Protein AF-A0A3M1AFM1-F1 (afdb_monomer)

Radius of gyration: 26.1 Å; Cα contacts (8 Å, |Δi|>4): 193; chains: 1; bounding box: 66×28×90 Å

Solvent-accessible surface area (backbone atoms only — not comparable to full-atom values): 8257 Å² total; per-residue (Å²): 132,88,81,90,85,89,82,77,93,75,90,76,90,88,79,77,90,72,85,72,80,80,78,80,81,64,98,72,81,74,78,73,86,42,53,32,43,55,44,40,42,65,73,39,39,36,67,56,40,38,73,68,60,81,36,49,82,63,69,70,67,13,49,39,88,97,46,24,66,75,41,30,55,75,25,84,40,98,71,85,37,26,28,28,33,64,51,32,33,95,54,8,47,55,52,35,25,51,72,17,37,68,86,60,61,15,66,91,49,23,36,38,75,101,54,72,68,67,50,72,66,58,52,45,28,53,36,47,18,22,44,73,45,51,55,96,73

Structure (mmCIF, N/CA/C/O backbone):
data_AF-A0A3M1AFM1-F1
#
_entry.id   AF-A0A3M1AFM1-F1
#
loop_
_atom_site.group_PDB
_atom_site.id
_atom_site.type_symbol
_atom_site.label_atom_id
_atom_site.label_alt_id
_atom_site.label_comp_id
_atom_site.label_asym_id
_atom_site.label_entity_id
_atom_site.label_seq_id
_atom_site.pdbx_PDB_ins_code
_atom_site.Cartn_x
_atom_site.Cartn_y
_atom_site.Cartn_z
_atom_site.occupancy
_atom_site.B_iso_or_equiv
_atom_site.auth_seq_id
_atom_site.auth_comp_id
_atom_site.auth_asym_id
_atom_site.auth_atom_id
_atom_site.pdbx_PDB_model_num
ATOM 1 N N . MET A 1 1 ? -50.942 5.703 74.553 1.00 43.91 1 MET A N 1
ATOM 2 C CA . MET A 1 1 ? -50.413 5.792 73.172 1.00 43.91 1 MET A CA 1
ATOM 3 C C . MET A 1 1 ? -48.895 5.663 73.274 1.00 43.91 1 MET A C 1
ATOM 5 O O . MET A 1 1 ? -48.325 6.438 74.019 1.00 43.91 1 MET A O 1
ATOM 9 N N . LYS A 1 2 ? -48.257 4.553 72.854 1.00 37.88 2 LYS A N 1
ATOM 10 C CA . LYS A 1 2 ? -47.899 4.206 71.453 1.00 37.88 2 LYS A CA 1
ATOM 11 C C . LYS A 1 2 ? -47.072 5.364 70.845 1.00 37.88 2 LYS A C 1
ATOM 13 O O . LYS A 1 2 ? -47.643 6.432 70.717 1.00 37.88 2 LYS A O 1
ATOM 18 N N . MET A 1 3 ? -45.789 5.275 70.486 1.00 45.53 3 MET A N 1
ATOM 19 C CA . MET A 1 3 ? -44.915 4.157 70.103 1.00 45.53 3 MET A CA 1
ATOM 20 C C . MET A 1 3 ? -43.439 4.579 70.245 1.00 45.53 3 MET A C 1
ATOM 22 O O . MET A 1 3 ? -43.099 5.728 69.979 1.00 45.53 3 MET A O 1
ATOM 26 N N . ALA A 1 4 ? -42.576 3.624 70.597 1.00 49.22 4 ALA A N 1
ATOM 27 C CA . ALA A 1 4 ? -41.155 3.648 70.264 1.00 49.22 4 ALA A CA 1
ATOM 28 C C . ALA A 1 4 ? -40.970 3.234 68.796 1.00 49.22 4 ALA A C 1
ATOM 30 O O . ALA A 1 4 ? -41.743 2.409 68.303 1.00 49.22 4 ALA A O 1
ATOM 31 N N . LEU A 1 5 ? -39.935 3.746 68.124 1.00 43.84 5 LEU A N 1
ATOM 32 C CA . LEU A 1 5 ? -39.494 3.200 66.842 1.00 43.84 5 LEU A CA 1
ATOM 33 C C . LEU A 1 5 ? -37.995 3.472 66.601 1.00 43.84 5 LEU A C 1
ATOM 35 O O . LEU A 1 5 ? -37.626 4.605 66.299 1.00 43.84 5 LEU A O 1
ATOM 39 N N . PRO A 1 6 ? -37.120 2.459 66.720 1.00 54.91 6 PRO A N 1
ATOM 40 C CA . PRO A 1 6 ? -35.794 2.467 66.119 1.00 54.91 6 PRO A CA 1
ATOM 41 C C . PRO A 1 6 ? -35.876 1.766 64.754 1.00 54.91 6 PRO A C 1
ATOM 43 O O . PRO A 1 6 ? -36.347 0.632 64.675 1.00 54.91 6 PRO A O 1
ATOM 46 N N . ILE A 1 7 ? -35.439 2.414 63.670 1.00 60.53 7 ILE A N 1
ATOM 47 C CA . ILE A 1 7 ? -35.346 1.754 62.358 1.00 60.53 7 ILE A CA 1
ATOM 48 C C . ILE A 1 7 ? -33.899 1.747 61.885 1.00 60.53 7 ILE A C 1
ATOM 50 O O . ILE A 1 7 ? -33.280 2.771 61.614 1.00 60.53 7 ILE A O 1
ATOM 54 N N . PHE A 1 8 ? -33.419 0.512 61.851 1.00 51.47 8 PHE A N 1
ATOM 55 C CA . PHE A 1 8 ? -32.209 -0.035 61.278 1.00 51.47 8 PHE A CA 1
ATOM 56 C C . PHE A 1 8 ? -31.783 0.577 59.936 1.00 51.47 8 PHE A C 1
ATOM 58 O O . PHE A 1 8 ? -32.576 0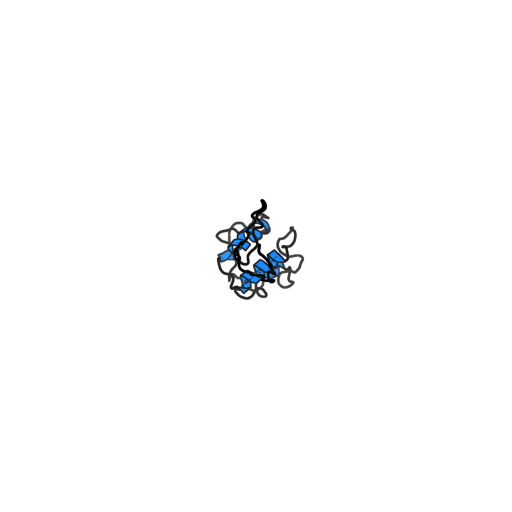.739 59.010 1.00 51.47 8 PHE A O 1
ATOM 65 N N . PHE A 1 9 ? -30.469 0.781 59.827 1.00 52.12 9 PHE A N 1
ATOM 66 C CA . PHE A 1 9 ? -29.708 0.750 58.581 1.00 52.12 9 PHE A CA 1
ATOM 67 C C . PHE A 1 9 ? -30.075 -0.494 57.756 1.00 52.12 9 PHE A C 1
ATOM 69 O O . PHE A 1 9 ? -29.867 -1.618 58.210 1.00 52.12 9 PHE A O 1
ATOM 76 N N . ALA A 1 10 ? -30.539 -0.299 56.525 1.00 52.28 10 ALA A N 1
ATOM 77 C CA . ALA A 1 10 ? -30.478 -1.317 55.483 1.00 52.28 10 ALA A CA 1
ATOM 78 C C . ALA A 1 10 ? -30.357 -0.624 54.123 1.00 52.28 10 ALA A C 1
ATOM 80 O O . ALA A 1 10 ? -31.333 -0.152 53.545 1.00 52.28 10 ALA A O 1
ATOM 81 N N . ALA A 1 11 ? -29.122 -0.539 53.633 1.00 57.31 11 ALA A N 1
ATOM 82 C CA . ALA A 1 11 ? -28.844 -0.271 52.234 1.00 57.31 11 ALA A CA 1
ATOM 83 C C . ALA A 1 11 ? -29.276 -1.496 51.419 1.00 57.31 11 ALA A C 1
ATOM 85 O O . ALA A 1 11 ? -28.771 -2.594 51.646 1.00 57.31 11 ALA A O 1
ATOM 86 N N . VAL A 1 12 ? -30.196 -1.313 50.472 1.00 56.53 12 VAL A N 1
ATOM 87 C CA . VAL A 1 12 ? -30.511 -2.327 49.461 1.00 56.53 12 VAL A CA 1
ATOM 88 C C . VAL A 1 12 ? -30.284 -1.709 48.086 1.00 56.53 12 VAL A C 1
ATOM 90 O O . VAL A 1 12 ? -31.096 -0.945 47.571 1.00 56.53 12 VAL A O 1
ATOM 93 N N . LEU A 1 13 ? -29.112 -2.040 47.540 1.00 60.56 13 LEU A N 1
ATOM 94 C CA . LEU A 1 13 ? -28.798 -2.081 46.115 1.00 60.56 13 LEU A CA 1
ATOM 95 C C . LEU A 1 13 ? -29.817 -2.976 45.398 1.00 60.56 13 LEU A C 1
ATOM 97 O O . LEU A 1 13 ? -29.999 -4.098 45.855 1.00 60.56 13 LEU A O 1
ATOM 101 N N . LEU A 1 14 ? -30.379 -2.527 44.269 1.00 57.50 14 LEU A N 1
ATOM 102 C CA . LEU A 1 14 ? -30.662 -3.314 43.048 1.00 57.50 14 LEU A CA 1
ATOM 103 C C . LEU A 1 14 ? -31.613 -2.523 42.136 1.00 57.50 14 LEU A C 1
ATOM 105 O O . LEU A 1 14 ? -32.820 -2.741 42.137 1.00 57.50 14 LEU A O 1
ATOM 109 N N . SER A 1 15 ? -31.053 -1.625 41.323 1.00 55.19 15 SER A N 1
ATOM 110 C CA . SER A 1 15 ? -31.794 -0.959 40.249 1.00 55.19 15 SER A CA 1
ATOM 111 C C . SER A 1 15 ? -30.926 -0.889 38.996 1.00 55.19 15 SER A C 1
ATOM 113 O O . SER A 1 15 ? -30.011 -0.081 38.913 1.00 55.19 15 SER A O 1
ATOM 115 N N . PHE A 1 16 ? -31.235 -1.795 38.066 1.00 55.34 16 PHE A N 1
ATOM 116 C CA . PHE A 1 16 ? -30.988 -1.758 36.623 1.00 55.34 16 PHE A CA 1
ATOM 117 C C . PHE A 1 16 ? -29.597 -1.295 36.159 1.00 55.34 16 PHE A C 1
ATOM 119 O O . PHE A 1 16 ? -29.345 -0.108 35.970 1.00 55.34 16 PHE A O 1
ATOM 126 N N . LEU A 1 17 ? -28.737 -2.268 35.822 1.00 51.06 17 LEU A N 1
ATOM 127 C CA . LEU A 1 17 ? -27.706 -2.078 34.799 1.00 51.06 17 LEU A CA 1
ATOM 128 C C . LEU A 1 17 ? -28.422 -1.731 33.484 1.00 51.06 17 LEU A C 1
ATOM 130 O O . LEU A 1 17 ? -28.788 -2.600 32.693 1.00 51.06 17 LEU A O 1
ATOM 134 N N . ALA A 1 18 ? -28.676 -0.444 33.278 1.00 51.25 18 ALA A N 1
ATOM 135 C CA . ALA A 1 18 ? -28.987 0.082 31.971 1.00 51.25 18 ALA A CA 1
ATOM 136 C C . ALA A 1 18 ? -27.756 -0.179 31.094 1.00 51.25 18 ALA A C 1
ATOM 138 O O . ALA A 1 18 ? -26.696 0.413 31.288 1.00 51.25 18 ALA A O 1
ATOM 139 N N . CYS A 1 19 ? -27.884 -1.096 30.138 1.00 56.91 19 CYS A N 1
ATOM 140 C CA . CYS A 1 19 ? -26.960 -1.192 29.020 1.00 56.91 19 CYS A CA 1
ATOM 141 C C . CYS A 1 19 ? -27.197 0.039 28.131 1.00 56.91 19 CYS A C 1
ATOM 143 O O . CYS A 1 19 ? -27.877 -0.034 27.113 1.00 56.91 19 CYS A O 1
ATOM 145 N N . GLN A 1 20 ? -26.711 1.204 28.555 1.00 50.78 20 GLN A N 1
ATOM 146 C CA . GLN A 1 20 ? -26.631 2.375 27.694 1.00 50.78 20 GLN A CA 1
ATOM 147 C C . GLN A 1 20 ? -25.262 2.355 27.030 1.00 50.78 20 GLN A C 1
ATOM 149 O O . GLN A 1 20 ? -24.277 2.886 27.533 1.00 50.78 20 GLN A O 1
ATOM 154 N N . ARG A 1 21 ? -25.203 1.707 25.864 1.00 53.81 21 ARG A N 1
ATOM 155 C CA . ARG A 1 21 ? -24.211 2.071 24.859 1.00 53.81 21 ARG A CA 1
ATOM 156 C C . ARG A 1 21 ? -24.670 3.404 24.279 1.00 53.81 21 ARG A C 1
ATOM 158 O O . ARG A 1 21 ? -25.452 3.439 23.335 1.00 53.81 21 ARG A O 1
ATOM 165 N N . GLU A 1 22 ? -24.224 4.493 24.885 1.00 56.09 22 GLU A N 1
ATOM 166 C CA . GLU A 1 22 ? -24.397 5.830 24.333 1.00 56.09 22 GLU A CA 1
ATOM 167 C C . GLU A 1 22 ? -23.524 5.945 23.077 1.00 56.09 22 GLU A C 1
ATOM 169 O O . GLU A 1 22 ? -22.329 6.221 23.144 1.00 56.09 22 GLU A O 1
ATOM 174 N N . GLN A 1 23 ? -24.101 5.697 21.903 1.00 61.50 23 GLN A N 1
ATOM 175 C CA . GLN A 1 23 ? -23.544 6.237 20.666 1.00 61.50 23 GLN A CA 1
ATOM 176 C C . GLN A 1 23 ? -24.127 7.631 20.472 1.00 61.50 23 GLN A C 1
ATOM 178 O O . GLN A 1 23 ? -25.133 7.831 19.798 1.00 61.50 23 GLN A O 1
ATOM 183 N N . SER A 1 24 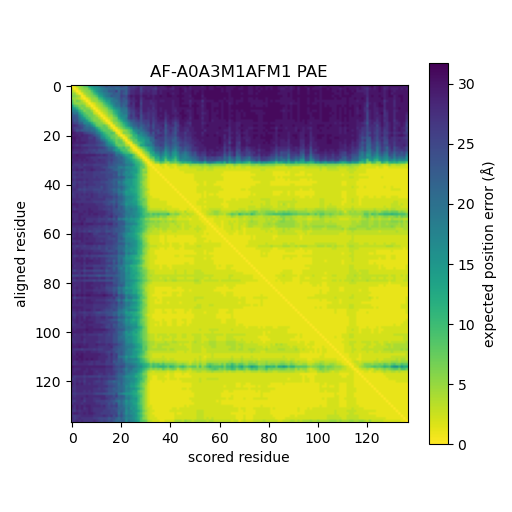? -23.478 8.591 21.127 1.00 53.69 24 SER A N 1
ATOM 184 C CA . SER A 1 24 ? -23.627 10.008 20.824 1.00 53.69 24 SER A CA 1
ATOM 185 C C . SER A 1 24 ? -23.074 10.257 19.419 1.00 53.69 24 SER A C 1
ATOM 187 O O . SER A 1 24 ? -21.861 10.258 19.207 1.00 53.69 24 SER A O 1
ATOM 189 N N . LEU A 1 25 ? -23.961 10.404 18.435 1.00 53.66 25 LEU A N 1
ATOM 190 C CA . LEU A 1 25 ? -23.602 10.892 17.107 1.00 53.66 25 LEU A CA 1
ATOM 191 C C . LEU A 1 25 ? -23.665 12.422 17.134 1.00 53.66 25 LEU A C 1
ATOM 193 O O . LEU A 1 25 ? -24.741 13.016 17.069 1.00 53.66 25 LEU A O 1
ATOM 197 N N . ALA A 1 26 ? -22.496 13.051 17.251 1.00 55.50 26 ALA A N 1
ATOM 198 C CA . ALA A 1 26 ? -22.305 14.468 16.960 1.00 55.50 26 ALA A CA 1
ATOM 199 C C . ALA A 1 26 ? -22.191 14.695 15.433 1.00 55.50 26 ALA A C 1
ATOM 201 O O . ALA A 1 26 ? -21.798 13.775 14.709 1.00 55.50 26 ALA A O 1
ATOM 202 N N . PRO A 1 27 ? -22.483 15.905 14.914 1.00 48.66 27 PRO A N 1
ATOM 203 C CA . PRO A 1 27 ? -22.261 16.233 13.509 1.00 48.66 27 PRO A CA 1
ATOM 204 C C . PRO A 1 27 ? -20.752 16.367 13.262 1.00 48.66 27 PRO A C 1
ATOM 206 O O . PRO A 1 27 ? -20.126 17.333 13.693 1.00 48.66 27 PRO A O 1
ATOM 209 N N . GLY A 1 28 ? -20.173 15.361 12.611 1.00 53.75 28 GLY A N 1
ATOM 210 C CA . GLY A 1 28 ? -18.730 15.209 12.425 1.00 53.75 28 GLY A CA 1
ATOM 211 C C . GLY A 1 28 ? -18.361 13.736 12.517 1.00 53.75 28 GLY A C 1
ATOM 212 O O . GLY A 1 28 ? -17.714 13.306 13.467 1.00 53.75 28 GLY A O 1
ATOM 213 N N . GLU A 1 29 ? -18.865 12.939 11.577 1.00 44.19 29 GLU A N 1
ATOM 214 C CA . GLU A 1 29 ? -18.609 11.504 11.527 1.00 44.19 29 GLU A CA 1
ATOM 215 C C . GLU A 1 29 ? -17.113 11.279 11.266 1.00 44.19 29 GLU A C 1
ATOM 217 O O . GLU A 1 29 ? -16.638 11.362 10.133 1.00 44.19 29 GLU A O 1
ATOM 222 N N . ASN A 1 30 ? -16.347 11.037 12.333 1.00 53.81 30 ASN A N 1
ATOM 223 C CA . ASN A 1 30 ? -14.997 10.502 12.232 1.00 53.81 30 ASN A CA 1
ATOM 224 C C . ASN A 1 30 ? -15.131 9.099 11.636 1.00 53.81 30 ASN A C 1
ATOM 226 O O . ASN A 1 30 ? -15.305 8.127 12.374 1.00 53.81 30 ASN A O 1
ATOM 230 N N . VAL A 1 31 ? -15.112 8.994 10.305 1.00 59.88 31 VAL A N 1
ATOM 231 C CA . VAL A 1 31 ? -15.003 7.711 9.612 1.00 59.88 31 VAL A CA 1
ATOM 232 C C . VAL A 1 31 ? -13.687 7.101 10.076 1.00 59.88 31 VAL A C 1
ATOM 234 O O . VAL A 1 31 ? -12.612 7.480 9.620 1.00 59.88 31 VAL A O 1
ATOM 237 N N . SER A 1 32 ? -13.775 6.223 11.071 1.00 79.81 32 SER A N 1
ATOM 238 C CA . SER A 1 32 ? -12.620 5.582 11.677 1.00 79.81 32 SER A CA 1
ATOM 239 C C . SER A 1 32 ? -11.919 4.772 10.596 1.00 79.81 32 SER A C 1
ATOM 241 O O . SER A 1 32 ? -12.508 3.845 10.036 1.00 79.81 32 SER A O 1
ATOM 243 N N . LEU A 1 33 ? -10.684 5.150 10.272 1.00 94.56 33 LEU A N 1
ATOM 244 C CA . LEU A 1 33 ? -9.858 4.407 9.337 1.00 94.56 33 LEU A CA 1
ATOM 245 C C . LEU A 1 33 ? -9.711 2.964 9.837 1.00 94.56 33 LEU A C 1
ATOM 247 O O . LEU A 1 33 ? -9.359 2.736 10.991 1.00 94.56 33 LEU A O 1
ATOM 251 N N . GLN A 1 34 ? -10.016 2.002 8.969 1.00 97.06 34 GLN A N 1
ATOM 252 C CA . GLN A 1 34 ? -9.967 0.573 9.278 1.00 97.06 34 GLN A CA 1
ATOM 253 C C . GLN A 1 34 ? -8.887 -0.098 8.425 1.00 97.06 34 GLN A C 1
ATOM 255 O O . GLN A 1 34 ? -8.664 0.337 7.292 1.00 97.06 34 GLN A O 1
ATOM 260 N N . PRO A 1 35 ? -8.271 -1.193 8.898 1.00 97.81 35 PRO A N 1
ATOM 261 C CA . PRO A 1 35 ? -7.329 -1.992 8.116 1.00 97.81 35 PRO A CA 1
ATOM 262 C C . PRO A 1 35 ? -8.061 -2.907 7.115 1.00 97.81 35 PRO A C 1
ATOM 264 O O . PRO A 1 35 ? -7.851 -4.116 7.065 1.00 97.81 35 PRO A O 1
ATOM 267 N N . THR A 1 36 ? -8.964 -2.337 6.317 1.00 98.44 36 THR A N 1
ATOM 268 C CA . THR A 1 36 ? -9.674 -3.039 5.240 1.00 98.44 36 THR A CA 1
ATOM 269 C C . THR A 1 36 ? -9.389 -2.365 3.909 1.00 98.44 36 THR A C 1
ATOM 271 O O . THR A 1 36 ? -9.149 -1.153 3.855 1.00 98.44 36 THR A O 1
ATOM 274 N N . PHE A 1 37 ? -9.426 -3.131 2.819 1.00 98.69 37 PHE A N 1
ATOM 275 C CA . PHE A 1 37 ? -9.147 -2.587 1.495 1.00 98.69 37 PHE A CA 1
ATOM 276 C C . PHE A 1 37 ? -10.128 -1.470 1.118 1.00 98.69 37 PHE A C 1
ATOM 278 O O . PHE A 1 37 ? -9.703 -0.430 0.623 1.00 98.69 37 PHE A O 1
ATOM 285 N N . THR A 1 38 ? -11.416 -1.624 1.426 1.00 98.19 38 THR A N 1
ATOM 286 C CA . THR A 1 38 ? -12.456 -0.612 1.197 1.00 98.19 38 THR A CA 1
ATOM 287 C C . THR A 1 38 ? -12.135 0.696 1.924 1.00 98.19 38 THR A C 1
ATOM 289 O O . THR A 1 38 ? -12.236 1.779 1.343 1.00 98.19 38 THR A O 1
ATOM 292 N N . SER A 1 39 ? -11.709 0.619 3.191 1.00 98.06 39 SER A N 1
ATOM 293 C CA . SER A 1 39 ? -11.363 1.808 3.975 1.00 98.06 39 SER A CA 1
ATOM 294 C C . SER A 1 39 ? -10.090 2.474 3.448 1.00 98.06 39 SER A C 1
ATOM 296 O O . SER A 1 39 ? -10.062 3.690 3.262 1.00 98.06 39 SER A O 1
ATOM 298 N N . ILE A 1 40 ? -9.066 1.688 3.108 1.00 98.50 40 ILE A N 1
ATOM 299 C CA . ILE A 1 40 ? -7.813 2.180 2.517 1.00 98.50 40 ILE A CA 1
ATOM 300 C C . ILE A 1 40 ? -8.054 2.804 1.137 1.00 98.50 40 ILE A C 1
ATOM 302 O O . ILE A 1 40 ? -7.522 3.874 0.841 1.00 98.50 40 ILE A O 1
ATOM 306 N N . GLN A 1 41 ? -8.885 2.193 0.292 1.00 98.44 41 GLN A N 1
ATOM 307 C CA . GLN A 1 41 ? -9.235 2.730 -1.022 1.00 98.44 41 GLN A CA 1
ATOM 308 C C . GLN A 1 41 ? -9.917 4.093 -0.887 1.00 98.44 41 GLN A C 1
ATOM 310 O O . GLN A 1 41 ? -9.511 5.054 -1.548 1.00 98.44 41 GLN A O 1
ATOM 315 N N . LYS A 1 42 ? -10.934 4.184 -0.024 1.00 97.31 42 LYS A N 1
ATOM 316 C CA . LYS A 1 42 ? -11.738 5.396 0.166 1.00 97.31 42 LYS A CA 1
ATOM 317 C C . LYS A 1 42 ? -10.943 6.527 0.812 1.00 97.31 42 LYS A C 1
ATOM 319 O O . LYS A 1 42 ? -11.046 7.669 0.373 1.00 97.31 42 LYS A O 1
ATOM 324 N N . ASN A 1 43 ? -10.167 6.213 1.846 1.00 96.56 43 ASN A N 1
ATOM 325 C CA . ASN A 1 43 ? -9.566 7.221 2.716 1.00 96.56 43 ASN A CA 1
ATOM 326 C C . ASN A 1 43 ? -8.099 7.518 2.380 1.00 96.56 43 ASN A C 1
ATOM 328 O O . ASN A 1 43 ? -7.610 8.569 2.773 1.00 96.56 43 ASN A O 1
ATOM 332 N N . ILE A 1 44 ? -7.410 6.643 1.635 1.00 96.81 44 ILE A N 1
ATOM 333 C CA . ILE A 1 44 ? -5.984 6.805 1.314 1.00 96.81 44 ILE A CA 1
ATOM 334 C C . ILE A 1 44 ? -5.740 6.793 -0.197 1.00 96.81 44 ILE A C 1
ATOM 336 O O . ILE A 1 44 ? -5.341 7.813 -0.757 1.00 96.81 44 ILE A O 1
ATOM 340 N N . LEU A 1 45 ? -5.975 5.669 -0.887 1.00 97.12 45 LEU A N 1
ATOM 341 C CA . LEU A 1 45 ? -5.554 5.520 -2.291 1.00 97.12 45 LEU A CA 1
ATOM 342 C C . LEU A 1 45 ? -6.232 6.551 -3.198 1.00 97.12 45 LEU A C 1
ATOM 344 O O . LEU A 1 45 ? -5.564 7.217 -3.990 1.00 97.12 45 LEU A O 1
ATOM 348 N N . THR A 1 46 ? -7.543 6.733 -3.048 1.00 96.19 46 THR A N 1
ATOM 349 C CA . THR A 1 46 ? -8.303 7.690 -3.859 1.00 96.19 46 THR A CA 1
ATOM 350 C C . THR A 1 46 ? -7.879 9.145 -3.592 1.00 96.19 46 THR A C 1
ATOM 352 O O . THR A 1 46 ? -7.401 9.804 -4.522 1.00 96.19 46 THR A O 1
ATOM 355 N N . PRO A 1 47 ? -7.973 9.679 -2.357 1.00 94.44 47 PRO A N 1
ATOM 356 C CA . PRO A 1 47 ? -7.660 11.086 -2.103 1.00 94.44 47 PRO A CA 1
ATO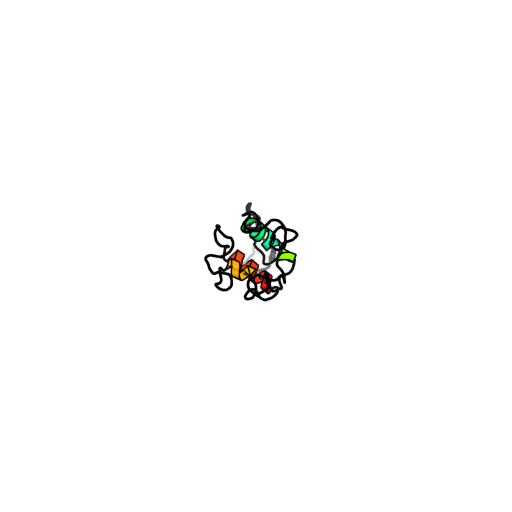M 357 C C . PRO A 1 47 ? -6.168 11.420 -2.225 1.00 94.44 47 PRO A C 1
ATOM 359 O O . PRO A 1 47 ? -5.825 12.509 -2.692 1.00 94.44 47 PRO A O 1
ATOM 362 N N . SER A 1 48 ? -5.280 10.503 -1.833 1.00 94.06 48 SER A N 1
ATOM 363 C CA . SER A 1 48 ? -3.849 10.793 -1.698 1.00 94.06 48 SER A CA 1
ATOM 364 C C . SER A 1 48 ? -3.016 10.328 -2.890 1.00 94.06 48 SER A C 1
ATOM 366 O O . SER A 1 48 ? -1.957 10.906 -3.124 1.00 94.06 48 SER A O 1
ATOM 368 N N . CYS A 1 49 ? -3.469 9.343 -3.674 1.00 94.25 49 CYS A N 1
ATOM 3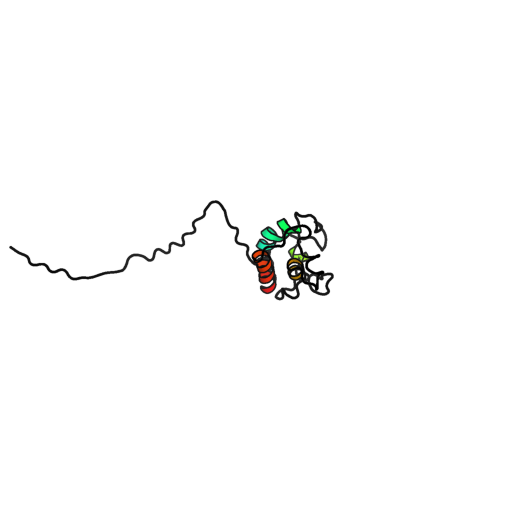69 C CA . CYS A 1 49 ? -2.678 8.776 -4.776 1.00 94.25 49 CYS A CA 1
ATOM 370 C C . CYS A 1 49 ? -3.327 8.977 -6.153 1.00 94.25 49 CYS A C 1
ATOM 372 O O . CYS A 1 49 ? -2.641 9.369 -7.099 1.00 94.25 49 CYS A O 1
ATOM 374 N N . VAL A 1 50 ? -4.639 8.750 -6.271 1.00 94.56 50 VAL A N 1
ATOM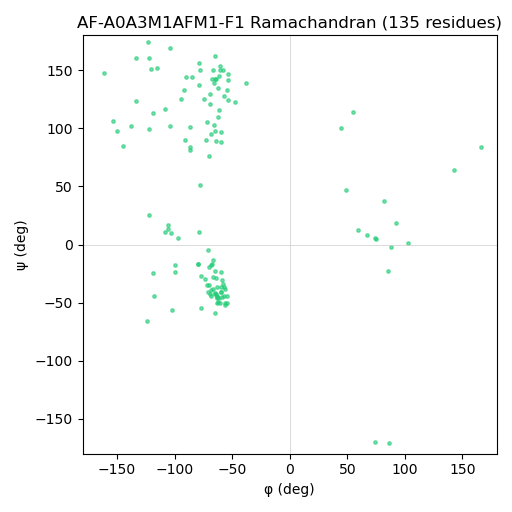 375 C CA . VAL A 1 50 ? -5.384 8.890 -7.534 1.00 94.56 50 VAL A CA 1
ATOM 376 C C . VAL A 1 50 ? -5.648 10.356 -7.854 1.00 94.56 50 VAL A C 1
ATOM 378 O O . VAL A 1 50 ? -5.249 10.834 -8.913 1.00 94.56 50 VAL A O 1
ATOM 381 N N . ASN A 1 51 ? -6.260 11.100 -6.929 1.00 92.19 51 ASN A N 1
ATOM 382 C CA . ASN A 1 51 ? -6.689 12.484 -7.170 1.00 92.19 51 ASN A CA 1
ATOM 383 C C . ASN A 1 51 ? -5.519 13.461 -7.372 1.00 92.19 51 ASN A C 1
ATOM 385 O O . ASN A 1 51 ? -5.715 14.581 -7.838 1.00 92.19 51 ASN A O 1
ATOM 389 N N . ARG A 1 52 ? -4.292 13.040 -7.044 1.00 86.81 52 ARG A N 1
ATOM 390 C CA . ARG A 1 52 ? -3.057 13.786 -7.328 1.00 86.81 52 ARG A CA 1
ATOM 391 C C . ARG A 1 52 ? -2.576 13.624 -8.773 1.00 86.81 52 ARG A C 1
ATOM 393 O O . ARG A 1 52 ? -1.737 14.399 -9.213 1.00 86.81 52 ARG A O 1
ATOM 400 N N . GLY A 1 53 ? -3.067 12.618 -9.497 1.00 84.81 53 GLY A N 1
ATOM 401 C CA . GLY A 1 53 ? -2.718 12.366 -10.897 1.00 84.81 53 GLY A CA 1
ATOM 402 C C . GLY A 1 53 ? -1.320 11.784 -11.134 1.00 84.81 53 GLY A C 1
ATOM 403 O O . GLY A 1 53 ? -0.925 11.629 -12.285 1.00 84.81 53 GLY A O 1
ATOM 404 N N . CYS A 1 54 ? -0.559 11.441 -10.086 1.00 89.75 54 CYS A N 1
ATOM 405 C CA . CYS A 1 54 ? 0.760 10.815 -10.246 1.00 89.75 54 CYS A CA 1
ATOM 406 C C . CYS A 1 54 ? 0.666 9.346 -10.686 1.00 89.75 54 CYS A C 1
ATOM 408 O O . CYS A 1 54 ? 1.562 8.845 -11.362 1.00 89.75 54 CYS A O 1
ATOM 410 N N . HIS A 1 55 ? -0.408 8.653 -10.301 1.00 93.38 55 HIS A N 1
ATOM 411 C CA . HIS A 1 55 ? -0.704 7.306 -10.777 1.00 93.38 55 HIS A CA 1
ATOM 412 C C . HIS A 1 55 ? -1.607 7.377 -12.013 1.00 93.38 55 HIS A C 1
ATOM 414 O O . HIS A 1 55 ? -2.606 8.099 -11.986 1.00 93.38 55 HIS A O 1
ATOM 420 N N . PRO A 1 56 ? -1.298 6.633 -13.090 1.00 91.81 56 PRO A N 1
ATOM 421 C CA . PRO A 1 56 ? -2.123 6.653 -14.288 1.00 91.81 56 PRO A CA 1
ATOM 422 C C . PRO A 1 56 ? -3.522 6.104 -1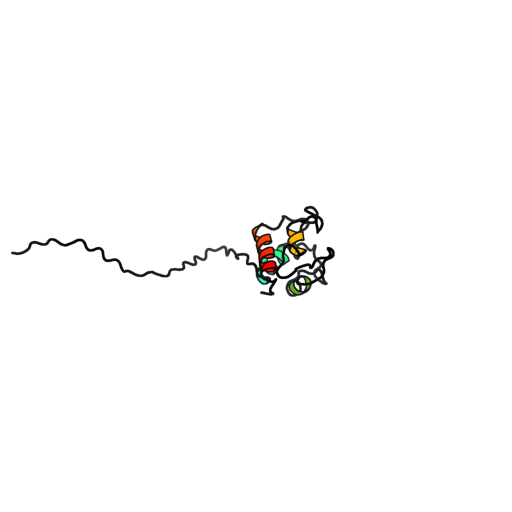3.966 1.00 91.81 56 PRO A C 1
ATOM 424 O O . PRO A 1 56 ? -3.635 5.134 -13.219 1.00 91.81 56 PRO A O 1
ATOM 427 N N . PRO A 1 57 ? -4.600 6.662 -14.541 1.00 92.00 57 PRO A N 1
ATOM 428 C CA . PRO A 1 57 ? -5.961 6.205 -14.252 1.00 92.00 57 PRO A CA 1
ATOM 429 C C . PRO A 1 57 ? -6.242 4.800 -14.803 1.00 92.00 57 PRO A C 1
ATOM 431 O O . PRO A 1 57 ? -7.183 4.137 -14.375 1.00 92.00 57 PRO A O 1
ATOM 434 N N . VAL A 1 58 ? -5.422 4.318 -15.737 1.00 93.81 58 VAL A N 1
ATOM 435 C CA . VAL A 1 58 ? -5.584 3.029 -16.415 1.00 93.81 58 VAL A CA 1
ATOM 436 C C . VAL A 1 58 ? -4.266 2.259 -16.450 1.00 93.81 58 VAL A C 1
ATOM 438 O O . VAL A 1 58 ? -3.184 2.830 -16.307 1.00 93.81 58 VAL A O 1
ATOM 441 N N . GLY A 1 59 ? -4.362 0.949 -16.667 1.00 95.44 59 GLY A N 1
ATOM 442 C CA . GLY A 1 59 ? -3.207 0.062 -16.763 1.00 95.44 59 GLY A CA 1
ATOM 443 C C . GLY A 1 59 ? -2.723 -0.466 -15.409 1.00 95.44 59 GLY A C 1
ATOM 444 O O . GLY A 1 59 ? -3.391 -0.287 -14.388 1.00 95.44 59 GLY A O 1
ATOM 445 N N . PRO A 1 60 ? -1.556 -1.132 -15.385 1.00 95.75 60 PRO A N 1
ATOM 446 C CA . PRO A 1 60 ? -1.136 -1.940 -14.245 1.00 95.75 60 PRO A CA 1
ATOM 447 C C . PRO A 1 60 ? -0.777 -1.108 -13.014 1.00 95.75 60 PRO A C 1
ATOM 449 O O . PRO A 1 60 ? -0.749 -1.655 -11.925 1.00 95.75 60 PRO A O 1
ATOM 452 N N . MET A 1 61 ? -0.484 0.187 -13.155 1.00 96.25 61 MET A N 1
ATOM 453 C CA . MET A 1 61 ? -0.177 1.082 -12.027 1.00 96.25 61 MET A CA 1
ATOM 454 C C . MET A 1 61 ? -1.385 1.903 -11.560 1.00 96.25 61 MET A C 1
ATOM 456 O O . MET A 1 61 ? -1.225 2.773 -10.700 1.00 96.25 61 MET A O 1
ATOM 460 N N . SER A 1 62 ? -2.572 1.642 -12.122 1.00 97.75 62 SER A N 1
ATOM 461 C CA . SER A 1 62 ? -3.796 2.321 -11.711 1.00 97.75 62 SER A CA 1
ATOM 462 C C . SER A 1 62 ? -4.216 1.893 -10.313 1.00 97.75 62 SER A C 1
ATOM 464 O O . SER A 1 62 ? -4.326 0.702 -10.017 1.00 97.75 62 SER A O 1
ATOM 466 N N . LEU A 1 63 ? -4.471 2.898 -9.478 1.00 97.88 63 LEU A N 1
ATOM 467 C CA . LEU A 1 63 ? -5.020 2.765 -8.129 1.00 97.88 63 LEU A CA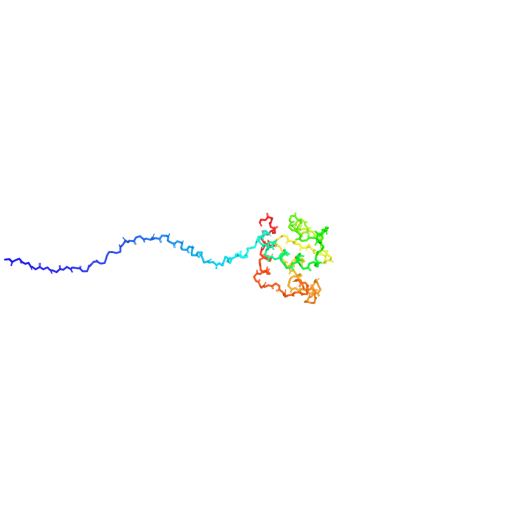 1
ATOM 468 C C . LEU A 1 63 ? -6.493 3.198 -8.072 1.00 97.88 63 LEU A C 1
ATOM 470 O O . LEU A 1 63 ? -7.020 3.462 -6.990 1.00 97.88 63 LEU A O 1
ATOM 474 N N . GLN A 1 64 ? -7.151 3.287 -9.233 1.00 97.88 64 GLN A N 1
ATOM 475 C CA . GLN A 1 64 ? -8.575 3.586 -9.309 1.00 97.88 64 GLN A CA 1
ATOM 476 C C . GLN A 1 64 ? -9.399 2.512 -8.598 1.00 97.88 64 GLN A C 1
ATOM 478 O O . GLN A 1 64 ? -9.079 1.317 -8.639 1.00 97.88 64 GLN A O 1
ATOM 483 N N . GLU A 1 65 ? -10.493 2.948 -7.981 1.00 97.25 65 GLU A N 1
ATOM 484 C CA . GLU A 1 65 ? -11.488 2.045 -7.416 1.00 97.25 65 GLU A CA 1
ATOM 485 C C . GLU A 1 65 ? -11.961 1.033 -8.476 1.00 97.25 65 GLU A C 1
ATOM 487 O O . GLU A 1 65 ? -12.056 1.336 -9.667 1.00 97.25 65 GLU A O 1
ATOM 492 N N . GLY A 1 66 ? -12.183 -0.211 -8.052 1.00 96.69 66 GLY A N 1
ATOM 493 C CA . GLY A 1 66 ? -12.557 -1.323 -8.931 1.00 96.69 66 GLY A CA 1
ATOM 494 C C . GLY A 1 66 ? -11.385 -2.055 -9.599 1.00 96.69 66 GLY A C 1
ATOM 495 O O . GLY A 1 66 ? -11.535 -3.230 -9.928 1.00 96.69 66 GLY A O 1
ATOM 496 N N . VAL A 1 67 ? -10.206 -1.433 -9.746 1.00 98.06 67 VAL A N 1
ATOM 497 C CA . VAL A 1 67 ? -9.012 -2.089 -10.338 1.00 98.06 67 VAL A CA 1
ATOM 498 C C . VAL A 1 67 ? -7.814 -2.175 -9.394 1.00 98.06 67 VAL A C 1
ATOM 500 O O . VAL A 1 67 ? -6.987 -3.076 -9.536 1.00 98.06 67 VAL A O 1
ATOM 503 N N . ALA A 1 68 ? -7.729 -1.280 -8.409 1.00 98.38 68 ALA A N 1
ATOM 504 C CA . ALA A 1 68 ? -6.582 -1.147 -7.516 1.00 98.38 68 ALA A CA 1
ATOM 505 C C . ALA A 1 68 ? -6.191 -2.448 -6.803 1.00 98.38 68 ALA A C 1
ATOM 507 O O . ALA A 1 68 ? -5.011 -2.783 -6.783 1.00 98.38 68 ALA A O 1
ATOM 508 N N . TYR A 1 69 ? -7.155 -3.214 -6.277 1.00 98.75 69 TYR A N 1
ATOM 509 C CA . TYR A 1 69 ? -6.865 -4.464 -5.564 1.00 98.75 69 TYR A CA 1
ATOM 510 C C . TYR A 1 69 ? -6.063 -5.439 -6.435 1.00 98.75 69 TYR A C 1
ATOM 512 O O . TYR A 1 69 ? -4.979 -5.880 -6.054 1.00 98.75 69 TYR A O 1
ATOM 520 N N . ASN A 1 70 ? -6.559 -5.707 -7.646 1.00 98.56 70 ASN A N 1
ATOM 521 C CA . ASN A 1 70 ? -5.934 -6.635 -8.591 1.00 98.56 70 ASN A CA 1
ATOM 522 C C . ASN A 1 70 ? -4.581 -6.123 -9.100 1.00 98.56 70 ASN A C 1
ATOM 524 O O . ASN A 1 70 ? -3.706 -6.920 -9.424 1.00 98.56 70 ASN A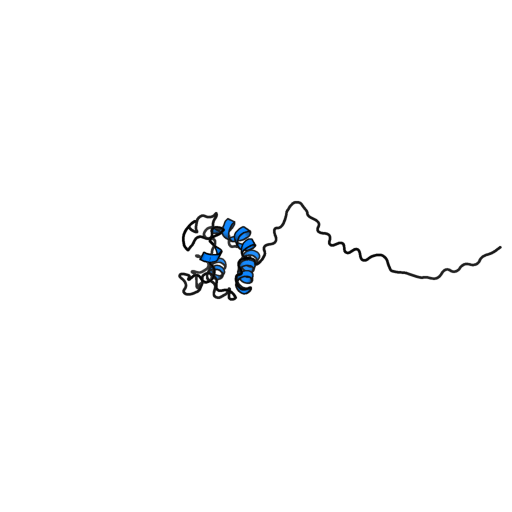 O 1
ATOM 528 N N . ASN A 1 71 ? -4.396 -4.802 -9.143 1.00 98.75 71 ASN A N 1
ATOM 529 C CA . ASN A 1 71 ? -3.131 -4.166 -9.502 1.00 98.75 71 ASN A CA 1
ATOM 530 C C . ASN A 1 71 ? -2.113 -4.135 -8.347 1.00 98.75 71 ASN A C 1
ATOM 532 O O . ASN A 1 71 ? -0.928 -3.898 -8.589 1.00 98.75 71 ASN A O 1
ATOM 536 N N . LEU A 1 72 ? -2.535 -4.351 -7.102 1.00 98.75 72 LEU A N 1
ATOM 537 C CA . LEU A 1 72 ? -1.670 -4.299 -5.923 1.00 98.75 72 LEU A CA 1
ATOM 538 C C . LEU A 1 72 ? -1.290 -5.693 -5.428 1.00 98.75 72 LEU A C 1
ATOM 540 O O . LEU A 1 72 ? -0.108 -6.005 -5.291 1.00 98.75 72 LEU A O 1
ATOM 544 N N . VAL A 1 73 ? -2.284 -6.524 -5.135 1.00 98.81 73 VAL A N 1
ATOM 545 C CA . VAL A 1 73 ? -2.080 -7.757 -4.373 1.00 98.81 73 VAL A CA 1
ATOM 546 C C . VAL A 1 73 ? -1.410 -8.822 -5.236 1.00 98.81 73 VAL A C 1
ATOM 548 O O . VAL A 1 73 ? -1.886 -9.138 -6.325 1.00 98.81 73 VAL A O 1
ATOM 551 N N . ASN A 1 74 ? -0.286 -9.361 -4.749 1.00 98.75 74 ASN A N 1
ATOM 552 C CA . ASN A 1 74 ? 0.562 -10.349 -5.430 1.00 98.75 74 ASN A CA 1
ATOM 553 C C . ASN A 1 74 ? 1.142 -9.900 -6.785 1.00 98.75 74 ASN A C 1
ATOM 555 O O . ASN A 1 74 ? 1.685 -10.716 -7.528 1.00 98.75 74 ASN A O 1
ATOM 559 N N . GLN A 1 75 ? 1.062 -8.611 -7.125 1.00 98.69 75 GLN A N 1
ATOM 560 C CA . GLN A 1 75 ? 1.622 -8.097 -8.374 1.00 98.69 75 GLN A CA 1
ATOM 561 C C . GLN A 1 75 ? 3.110 -7.764 -8.226 1.00 98.69 75 GLN A C 1
ATOM 563 O O . GLN A 1 75 ? 3.520 -7.246 -7.183 1.00 98.69 75 GLN A O 1
ATOM 568 N N . PRO A 1 76 ? 3.937 -7.981 -9.264 1.00 98.25 76 PRO A N 1
ATOM 569 C CA . PRO A 1 76 ? 5.353 -7.646 -9.208 1.00 98.25 76 PRO A CA 1
ATOM 570 C C . PRO A 1 76 ? 5.566 -6.128 -9.134 1.00 98.25 76 PRO A C 1
ATOM 572 O O . PRO A 1 76 ? 4.877 -5.335 -9.789 1.00 98.25 76 PRO A O 1
ATOM 575 N N . SER A 1 77 ? 6.560 -5.705 -8.355 1.00 98.06 77 SER A N 1
ATOM 576 C CA . SER A 1 77 ? 7.077 -4.334 -8.381 1.00 98.06 77 SER A CA 1
ATOM 577 C C . SER A 1 77 ? 8.413 -4.261 -9.126 1.00 98.06 77 SER A C 1
ATOM 579 O O . SER A 1 77 ? 9.048 -5.277 -9.403 1.00 98.06 77 SER A O 1
ATOM 581 N N . ALA A 1 78 ? 8.878 -3.043 -9.409 1.00 96.75 78 ALA A N 1
ATOM 582 C CA . ALA A 1 78 ? 10.212 -2.811 -9.967 1.00 96.75 78 ALA A CA 1
ATOM 583 C C . ALA A 1 78 ? 11.354 -3.078 -8.962 1.00 96.75 78 ALA A C 1
ATOM 585 O O . ALA A 1 78 ? 12.521 -2.981 -9.327 1.00 96.75 78 ALA A O 1
ATOM 586 N N . TYR A 1 79 ? 11.030 -3.394 -7.704 1.00 97.56 79 TYR A N 1
ATOM 587 C CA . TYR A 1 79 ? 11.986 -3.520 -6.602 1.00 97.56 79 TYR A CA 1
ATOM 588 C C . TYR A 1 79 ? 12.312 -4.978 -6.239 1.00 97.56 79 TYR A C 1
ATOM 590 O O . TYR A 1 79 ? 12.919 -5.228 -5.205 1.00 97.56 79 TYR A O 1
ATOM 598 N N . GLY A 1 80 ? 11.883 -5.953 -7.050 1.00 97.44 80 GLY A N 1
ATOM 599 C CA . GLY A 1 80 ? 12.141 -7.380 -6.797 1.00 97.44 80 GLY A CA 1
ATOM 600 C C . GLY A 1 80 ? 11.295 -8.006 -5.681 1.00 97.44 80 GLY A C 1
ATOM 601 O O . GLY A 1 80 ? 11.475 -9.178 -5.370 1.00 97.44 80 GLY A O 1
ATOM 602 N N . ILE A 1 81 ? 10.356 -7.246 -5.116 1.00 98.38 81 ILE A N 1
ATOM 603 C CA . ILE A 1 81 ? 9.363 -7.685 -4.124 1.00 98.38 81 ILE A CA 1
ATOM 604 C C . ILE A 1 81 ? 7.938 -7.426 -4.646 1.00 98.38 81 ILE A C 1
ATOM 606 O O . ILE A 1 81 ? 7.771 -6.597 -5.555 1.00 98.38 81 ILE A O 1
ATOM 610 N N . PRO A 1 82 ? 6.894 -8.087 -4.118 1.00 98.69 82 PRO A N 1
ATOM 611 C CA . PRO A 1 82 ? 5.515 -7.785 -4.490 1.00 98.69 82 PRO A CA 1
ATOM 612 C C . PRO A 1 82 ? 5.128 -6.340 -4.152 1.00 98.69 82 PRO A C 1
ATOM 614 O O . PRO A 1 82 ? 5.663 -5.718 -3.233 1.00 98.69 82 PRO A O 1
ATOM 617 N N . ARG A 1 83 ? 4.165 -5.782 -4.888 1.00 98.69 83 ARG A N 1
ATOM 618 C CA . ARG A 1 83 ? 3.561 -4.488 -4.534 1.00 98.69 83 ARG A CA 1
ATOM 619 C C . ARG A 1 83 ? 2.846 -4.586 -3.193 1.00 98.69 83 ARG A C 1
ATOM 621 O O . ARG A 1 83 ? 3.042 -3.723 -2.342 1.00 98.69 83 ARG A O 1
ATOM 628 N N . VAL A 1 84 ? 2.084 -5.660 -3.012 1.00 98.88 84 VAL A N 1
ATOM 629 C CA . VAL A 1 84 ? 1.550 -6.117 -1.731 1.00 98.88 84 VAL A CA 1
ATOM 630 C C . VAL A 1 84 ? 1.785 -7.622 -1.629 1.00 98.88 84 VAL A C 1
ATOM 632 O O . VAL A 1 84 ? 1.359 -8.367 -2.513 1.00 98.88 84 VAL A O 1
ATOM 635 N N . ASP A 1 85 ? 2.470 -8.029 -0.565 1.00 98.88 85 ASP A N 1
ATOM 636 C CA . ASP A 1 85 ? 2.722 -9.407 -0.144 1.00 98.88 85 ASP A CA 1
ATOM 637 C C . ASP A 1 85 ? 1.801 -9.734 1.049 1.00 98.88 85 ASP A C 1
ATOM 639 O O . ASP A 1 85 ? 2.043 -9.244 2.159 1.00 98.88 85 ASP A O 1
ATOM 643 N N . PRO A 1 86 ? 0.696 -10.476 0.842 1.00 98.88 86 PRO A N 1
ATOM 644 C CA . PRO A 1 86 ? -0.247 -10.811 1.904 1.00 98.88 86 PRO A CA 1
ATOM 645 C C . PRO A 1 86 ? 0.434 -11.473 3.107 1.00 98.88 86 PRO A C 1
ATOM 647 O O . PRO A 1 86 ? 1.075 -12.512 2.986 1.00 98.88 86 PRO A O 1
ATOM 650 N N . GLY A 1 87 ? 0.249 -10.894 4.290 1.00 98.81 87 GLY A N 1
ATOM 651 C CA . GLY A 1 87 ? 0.855 -11.361 5.536 1.00 98.81 87 GLY A CA 1
ATOM 652 C C . GLY A 1 87 ? 2.240 -10.778 5.833 1.00 98.81 87 GLY A C 1
ATOM 653 O O . GLY A 1 87 ? 2.790 -11.082 6.889 1.00 98.81 87 GLY A O 1
ATOM 654 N N . ASN A 1 88 ? 2.812 -9.951 4.946 1.00 98.81 88 ASN A N 1
ATOM 655 C CA . ASN A 1 88 ? 4.158 -9.408 5.127 1.00 98.81 88 ASN A CA 1
ATOM 656 C C . ASN A 1 88 ? 4.310 -7.969 4.598 1.00 98.81 88 ASN A C 1
ATOM 658 O O . ASN A 1 88 ? 4.782 -7.716 3.484 1.00 98.81 88 ASN A O 1
ATOM 662 N N . ALA A 1 89 ? 3.955 -6.989 5.433 1.00 98.81 89 ALA A N 1
ATOM 663 C CA . ALA A 1 89 ? 4.123 -5.572 5.105 1.00 98.81 89 ALA A CA 1
ATOM 664 C C . ALA A 1 89 ? 5.592 -5.185 4.842 1.00 98.81 89 ALA A C 1
ATOM 666 O O . ALA A 1 89 ? 5.869 -4.419 3.920 1.00 98.81 89 ALA A O 1
ATOM 667 N N . GLU A 1 90 ? 6.547 -5.763 5.574 1.00 98.56 90 GLU A N 1
ATOM 668 C CA . GLU A 1 90 ? 7.982 -5.463 5.431 1.00 98.56 90 GLU A CA 1
ATOM 669 C C . GLU A 1 90 ? 8.581 -5.935 4.094 1.00 98.56 90 GLU A C 1
ATOM 671 O O . GLU A 1 90 ? 9.650 -5.464 3.685 1.00 98.56 90 GLU A O 1
ATOM 676 N N . ASN A 1 91 ? 7.883 -6.835 3.394 1.00 98.62 91 ASN A N 1
ATOM 677 C CA . ASN A 1 91 ? 8.191 -7.294 2.039 1.00 98.62 91 ASN A CA 1
ATOM 678 C C . ASN A 1 91 ? 7.239 -6.709 0.973 1.00 98.62 91 ASN A C 1
ATOM 680 O O . ASN A 1 91 ? 7.210 -7.171 -0.165 1.00 98.62 91 ASN A O 1
ATOM 684 N N . SER A 1 92 ? 6.458 -5.680 1.311 1.00 98.88 92 SER A N 1
ATOM 685 C CA . SER A 1 92 ? 5.470 -5.077 0.411 1.00 98.88 92 SER A CA 1
ATOM 686 C C . SER A 1 92 ? 5.902 -3.697 -0.067 1.00 98.88 92 SER A C 1
ATOM 688 O O . SER A 1 92 ? 5.973 -2.751 0.721 1.00 98.88 92 SER A O 1
ATOM 690 N N . ALA A 1 93 ? 6.116 -3.529 -1.375 1.00 98.75 93 ALA A N 1
ATOM 691 C CA . ALA A 1 93 ? 6.580 -2.253 -1.919 1.00 98.75 93 ALA A CA 1
ATOM 692 C C . ALA A 1 93 ? 5.643 -1.082 -1.576 1.00 98.75 93 ALA A C 1
ATOM 694 O O . ALA A 1 93 ? 6.138 0.004 -1.302 1.00 98.75 93 ALA A O 1
ATOM 695 N N . LEU A 1 94 ? 4.317 -1.277 -1.538 1.00 98.62 94 LEU A N 1
ATOM 696 C CA . LEU A 1 94 ? 3.362 -0.234 -1.139 1.00 98.62 94 LEU A CA 1
ATOM 697 C C . LEU A 1 94 ? 3.700 0.344 0.243 1.00 98.62 94 LEU A C 1
ATOM 699 O O . LEU A 1 94 ? 3.823 1.561 0.377 1.00 98.62 94 LEU A O 1
ATOM 703 N N . TYR A 1 95 ? 3.898 -0.522 1.241 1.00 98.88 95 TYR A N 1
ATOM 704 C CA . TYR A 1 95 ? 4.220 -0.115 2.609 1.00 98.88 95 TYR A CA 1
ATOM 705 C C . TYR A 1 95 ? 5.567 0.614 2.674 1.00 98.88 95 TYR A C 1
ATOM 707 O O . TYR A 1 95 ? 5.676 1.718 3.209 1.00 98.88 95 TYR A O 1
ATOM 715 N N . LEU A 1 96 ? 6.582 0.060 2.012 1.00 98.75 96 LEU A N 1
ATOM 716 C CA . LEU A 1 96 ? 7.911 0.666 1.954 1.00 98.75 96 LEU A CA 1
ATOM 717 C C . LEU A 1 96 ? 7.904 2.032 1.258 1.00 98.75 96 LEU A C 1
ATOM 719 O O . LEU A 1 96 ? 8.614 2.952 1.674 1.00 98.75 96 LEU A O 1
ATOM 723 N N . LYS A 1 97 ? 7.084 2.196 0.209 1.00 98.19 97 LYS A N 1
ATOM 724 C CA . LYS A 1 97 ? 6.948 3.462 -0.522 1.00 98.19 97 LYS A CA 1
ATOM 725 C C . LYS A 1 97 ? 6.316 4.540 0.346 1.00 98.19 97 LYS A C 1
ATOM 727 O O . LYS A 1 97 ? 6.750 5.684 0.236 1.00 98.19 97 LYS A O 1
ATOM 732 N N . VAL A 1 98 ? 5.329 4.213 1.182 1.00 98.38 98 VAL A N 1
ATOM 733 C CA . VAL A 1 98 ? 4.703 5.206 2.075 1.00 98.38 98 VAL A CA 1
ATOM 734 C C . VAL A 1 98 ? 5.569 5.527 3.297 1.00 98.38 98 VAL A C 1
ATOM 736 O O . VAL A 1 98 ? 5.536 6.658 3.775 1.00 98.38 98 VAL A O 1
ATOM 739 N N . LEU A 1 99 ? 6.424 4.598 3.741 1.00 97.88 99 LEU A N 1
ATOM 740 C CA . LEU A 1 99 ? 7.457 4.875 4.747 1.00 97.88 99 LEU A CA 1
ATOM 741 C C . LEU A 1 99 ? 8.603 5.743 4.205 1.00 97.88 99 LEU A C 1
ATOM 743 O O . LEU A 1 99 ? 9.151 6.576 4.928 1.00 97.88 99 LEU A O 1
ATOM 747 N N . GLY A 1 100 ? 8.964 5.569 2.931 1.00 97.56 100 GLY A N 1
ATOM 748 C CA . GLY A 1 100 ? 10.184 6.146 2.363 1.00 97.56 100 GLY A CA 1
ATOM 749 C C . GLY A 1 100 ? 11.428 5.308 2.673 1.00 97.56 100 GLY A C 1
ATOM 750 O O . GLY A 1 100 ? 12.494 5.863 2.928 1.00 97.56 100 GLY A O 1
ATOM 751 N N . ASP A 1 101 ? 11.289 3.980 2.669 1.00 98.38 101 ASP A N 1
ATOM 752 C CA . ASP A 1 101 ? 12.388 3.031 2.881 1.00 98.38 101 ASP A CA 1
ATOM 753 C C . ASP A 1 101 ? 13.420 3.109 1.735 1.00 98.38 101 ASP A C 1
ATOM 755 O O . ASP A 1 101 ? 13.085 3.292 0.557 1.00 98.38 101 ASP A O 1
ATOM 759 N N . VAL A 1 102 ? 14.703 2.966 2.076 1.00 98.12 102 VAL A N 1
ATOM 760 C CA . VAL A 1 102 ? 15.831 3.032 1.132 1.00 98.12 102 VAL A CA 1
ATOM 761 C C . VAL A 1 102 ? 15.747 1.991 0.013 1.00 98.12 102 VAL A C 1
ATOM 763 O O . VAL A 1 102 ? 16.153 2.283 -1.111 1.00 98.12 102 VAL A O 1
ATOM 766 N N . ARG A 1 103 ? 15.144 0.823 0.269 1.00 97.88 103 ARG A N 1
ATOM 767 C CA . ARG A 1 103 ? 14.929 -0.250 -0.719 1.00 97.88 103 ARG A CA 1
ATOM 768 C C . ARG A 1 103 ? 14.080 0.194 -1.907 1.00 97.88 103 ARG A C 1
ATOM 770 O O . ARG A 1 103 ? 14.169 -0.393 -2.980 1.00 97.88 103 ARG A O 1
ATOM 777 N N . VAL A 1 104 ? 13.266 1.235 -1.730 1.00 97.88 104 VAL A N 1
ATOM 778 C CA . VAL A 1 104 ? 12.333 1.740 -2.747 1.00 97.88 104 VAL A CA 1
ATOM 779 C C . VAL A 1 104 ? 12.564 3.217 -3.099 1.00 97.88 104 VAL A C 1
ATOM 781 O O . VAL A 1 104 ? 11.659 3.918 -3.577 1.00 97.88 104 VAL A O 1
ATOM 784 N N . GLY A 1 105 ? 13.802 3.676 -2.890 1.00 96.62 105 GLY A N 1
ATOM 785 C CA . GLY A 1 105 ? 14.290 5.005 -3.261 1.00 96.62 105 GLY A CA 1
ATOM 786 C C . GLY A 1 105 ? 14.401 6.003 -2.107 1.00 96.62 105 GLY A C 1
ATOM 787 O O . GLY A 1 105 ? 14.788 7.140 -2.354 1.00 96.62 105 GLY A O 1
ATOM 788 N N . GLY A 1 106 ? 14.091 5.611 -0.869 1.00 96.75 106 GLY A N 1
ATOM 789 C CA . GLY A 1 106 ? 14.255 6.458 0.312 1.00 96.75 106 GLY A CA 1
ATOM 790 C C . GLY A 1 106 ? 13.212 7.573 0.440 1.00 96.75 106 GLY A C 1
ATOM 791 O O . GLY A 1 106 ? 12.231 7.645 -0.306 1.00 96.75 106 GLY A O 1
ATOM 792 N N . VAL A 1 107 ? 13.455 8.486 1.386 1.00 94.75 107 VAL A N 1
ATOM 793 C CA . VAL A 1 107 ? 12.545 9.593 1.738 1.00 94.75 107 VAL A CA 1
ATOM 794 C C . VAL A 1 107 ? 12.234 10.498 0.540 1.00 94.75 107 VAL A C 1
ATOM 796 O O . VAL A 1 107 ? 11.106 10.962 0.402 1.00 94.75 107 VAL A O 1
ATOM 799 N N . GLN A 1 108 ? 13.192 10.699 -0.371 1.00 92.44 108 GLN A N 1
ATOM 800 C CA . GLN A 1 108 ? 13.003 11.500 -1.591 1.00 92.44 108 GLN A CA 1
ATOM 801 C C . GLN A 1 108 ? 11.987 10.898 -2.576 1.00 92.44 108 GLN A C 1
ATOM 803 O O . GLN A 1 108 ? 11.426 11.615 -3.399 1.00 92.44 108 GLN A O 1
ATOM 808 N N . ALA A 1 109 ? 11.755 9.586 -2.502 1.00 93.88 109 ALA A N 1
ATOM 809 C CA . ALA A 1 109 ? 10.829 8.857 -3.359 1.00 93.88 109 ALA A CA 1
ATOM 810 C C . ALA A 1 109 ? 9.569 8.405 -2.603 1.00 93.88 109 ALA A C 1
ATOM 812 O O . ALA A 1 109 ? 8.810 7.582 -3.133 1.00 93.88 109 ALA A O 1
ATOM 813 N N . ARG A 1 110 ? 9.370 8.896 -1.371 1.00 96.38 110 ARG A N 1
ATOM 814 C CA . ARG A 1 110 ? 8.242 8.543 -0.510 1.00 96.38 110 ARG A CA 1
ATOM 815 C C . ARG A 1 110 ? 6.924 8.965 -1.152 1.00 96.38 110 ARG A C 1
ATOM 817 O O . ARG A 1 110 ? 6.793 10.080 -1.652 1.00 96.38 110 ARG A O 1
ATOM 824 N N . MET A 1 111 ? 5.949 8.066 -1.115 1.00 96.62 111 MET A N 1
ATOM 825 C CA . MET A 1 111 ? 4.589 8.336 -1.566 1.00 96.62 111 MET A CA 1
ATOM 826 C C . MET A 1 111 ? 3.735 8.880 -0.410 1.00 96.62 111 MET A C 1
ATOM 828 O O . MET A 1 111 ? 3.907 8.431 0.724 1.00 96.62 111 MET A O 1
ATOM 832 N N . PRO A 1 112 ? 2.805 9.810 -0.680 1.00 95.38 112 PRO A N 1
ATOM 833 C CA . PRO A 1 112 ? 2.499 10.385 -1.991 1.00 95.38 112 PRO A CA 1
ATOM 834 C C . PRO A 1 112 ? 3.519 11.460 -2.409 1.00 95.38 112 PRO A C 1
ATOM 836 O O . PRO A 1 112 ? 3.909 12.303 -1.604 1.00 95.38 112 PRO A O 1
ATOM 839 N N . LEU A 1 113 ? 3.947 11.447 -3.678 1.00 89.88 113 LEU A N 1
ATOM 840 C CA . LEU A 1 113 ? 4.899 12.437 -4.198 1.00 89.88 113 LEU A CA 1
ATOM 841 C C . LEU A 1 113 ? 4.293 13.845 -4.211 1.00 89.88 113 LEU A C 1
ATOM 843 O O . LEU A 1 113 ? 3.140 14.032 -4.594 1.00 89.88 113 LEU A O 1
ATOM 847 N N . GLY A 1 114 ? 5.096 14.843 -3.835 1.00 80.25 114 GLY A N 1
ATOM 848 C CA . GLY A 1 114 ? 4.699 16.255 -3.890 1.00 80.25 114 GLY A CA 1
ATOM 849 C C . GLY A 1 114 ? 3.589 16.651 -2.908 1.00 80.25 114 GLY A C 1
ATOM 850 O O . GLY A 1 114 ? 3.092 17.772 -2.982 1.00 80.25 114 GLY A O 1
ATOM 851 N N . ALA A 1 115 ? 3.207 15.759 -1.990 1.00 79.00 115 ALA A N 1
ATOM 852 C CA . ALA A 1 115 ? 2.241 16.015 -0.931 1.00 79.00 115 ALA A CA 1
ATOM 853 C C . ALA A 1 115 ? 2.855 15.744 0.452 1.00 79.00 115 ALA A C 1
ATOM 855 O O . ALA A 1 115 ? 3.986 15.267 0.576 1.00 79.00 115 ALA A O 1
ATOM 856 N N . GLY A 1 116 ? 2.098 16.063 1.506 1.00 87.50 116 GLY A N 1
ATOM 857 C CA . GLY A 1 116 ? 2.445 15.632 2.858 1.00 87.50 116 GLY A CA 1
ATOM 858 C C . GLY A 1 116 ? 2.489 14.106 2.952 1.00 87.50 116 GLY A C 1
ATOM 859 O O . GLY A 1 116 ? 1.774 13.411 2.229 1.00 87.50 116 GLY A O 1
ATOM 860 N N . SER A 1 117 ? 3.337 13.585 3.841 1.00 93.94 117 SER A N 1
ATOM 861 C CA . SER A 1 117 ? 3.314 12.160 4.167 1.00 93.94 117 SER A CA 1
ATOM 862 C C . SER A 1 117 ? 1.945 11.755 4.687 1.00 93.94 117 SER A C 1
ATOM 864 O O . SER A 1 117 ? 1.284 12.546 5.362 1.00 93.94 117 SER A O 1
ATOM 866 N N . LEU A 1 118 ? 1.581 10.498 4.441 1.00 96.56 118 LEU A N 1
ATOM 867 C CA . LEU A 1 118 ? 0.505 9.870 5.191 1.00 96.56 118 LEU A CA 1
ATOM 868 C C . LEU A 1 118 ? 0.792 9.983 6.695 1.00 96.56 118 LEU A C 1
ATOM 870 O O . LEU A 1 118 ? 1.948 9.976 7.134 1.00 96.56 118 LEU A O 1
ATOM 874 N N . THR A 1 119 ? -0.270 10.117 7.474 1.00 96.69 119 THR A N 1
ATOM 875 C CA . THR A 1 119 ? -0.221 10.063 8.931 1.00 96.69 119 THR A CA 1
ATOM 876 C C . THR A 1 119 ? 0.200 8.675 9.408 1.00 96.69 119 THR A C 1
ATOM 878 O O . THR A 1 119 ? 0.111 7.680 8.683 1.00 96.69 119 THR A O 1
ATOM 881 N N . THR A 1 120 ? 0.641 8.591 10.662 1.00 96.56 120 THR A N 1
ATOM 882 C CA . THR A 1 120 ? 0.990 7.311 11.288 1.00 96.56 120 THR A CA 1
ATOM 883 C C . THR A 1 120 ? -0.180 6.325 11.254 1.00 96.56 120 THR A C 1
ATOM 885 O O . THR A 1 120 ? 0.035 5.147 10.983 1.00 96.56 120 TH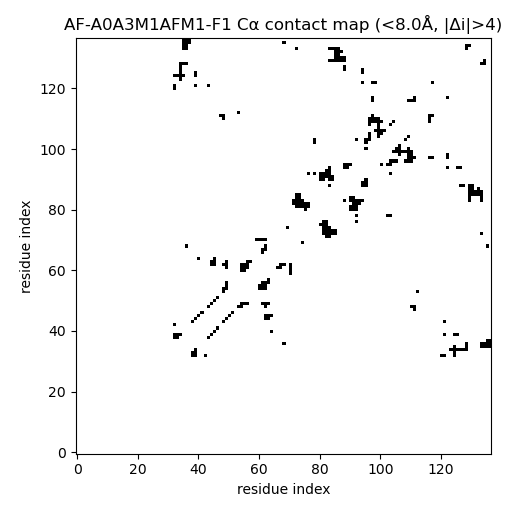R A O 1
ATOM 888 N N . ASP A 1 121 ? -1.411 6.798 11.459 1.00 96.69 121 ASP A N 1
ATOM 889 C CA . ASP A 1 121 ? -2.606 5.948 11.450 1.00 96.69 121 ASP A CA 1
ATOM 890 C C . ASP A 1 121 ? -2.913 5.408 10.048 1.00 96.69 121 ASP A C 1
ATOM 892 O O . ASP A 1 121 ? -3.229 4.230 9.898 1.00 96.69 121 ASP A O 1
ATOM 896 N N . GLU A 1 122 ? -2.734 6.223 9.004 1.00 97.75 122 GLU A N 1
ATOM 897 C CA . GLU A 1 122 ? -2.860 5.783 7.608 1.00 97.75 122 GLU A CA 1
ATOM 898 C C . GLU A 1 122 ? -1.831 4.719 7.228 1.00 97.75 122 GLU A C 1
ATOM 900 O O . GLU A 1 122 ? -2.167 3.703 6.615 1.00 97.75 122 GLU A O 1
ATOM 905 N N . ILE A 1 123 ? -0.578 4.925 7.632 1.00 98.50 123 ILE A N 1
ATOM 906 C CA . ILE A 1 123 ? 0.503 3.963 7.404 1.00 98.50 123 ILE A CA 1
ATOM 907 C C . ILE A 1 123 ? 0.238 2.663 8.174 1.00 98.50 123 ILE A C 1
ATOM 909 O O . ILE A 1 123 ? 0.435 1.579 7.622 1.00 98.50 123 ILE A O 1
ATOM 913 N N . ASN A 1 124 ? -0.233 2.755 9.421 1.00 98.31 124 ASN A N 1
ATOM 914 C CA . ASN A 1 124 ? -0.583 1.591 10.233 1.00 98.31 124 ASN A CA 1
ATOM 915 C C . ASN A 1 124 ? -1.765 0.822 9.636 1.00 98.31 124 ASN A C 1
ATOM 917 O O . ASN A 1 124 ? -1.683 -0.394 9.540 1.00 98.31 124 ASN A O 1
ATOM 921 N N . ALA A 1 125 ? -2.811 1.495 9.152 1.00 98.50 125 ALA A N 1
ATOM 922 C CA . ALA A 1 125 ? -3.935 0.815 8.510 1.00 98.50 125 ALA A CA 1
ATOM 923 C C . ALA A 1 125 ? -3.494 0.016 7.274 1.00 98.50 125 ALA A C 1
ATOM 925 O O . ALA A 1 125 ? -3.925 -1.122 7.102 1.00 98.50 125 ALA A O 1
ATOM 926 N N . ILE A 1 126 ? -2.595 0.570 6.447 1.00 98.75 126 ILE A N 1
ATOM 927 C CA . ILE A 1 126 ? -1.990 -0.162 5.323 1.00 98.75 126 ILE A CA 1
ATOM 928 C C . ILE A 1 126 ? -1.191 -1.364 5.828 1.00 98.75 126 ILE A C 1
ATOM 930 O O . ILE A 1 126 ? -1.360 -2.465 5.307 1.00 98.75 126 ILE A O 1
ATOM 934 N N . ARG A 1 127 ? -0.319 -1.167 6.825 1.00 98.81 127 ARG A N 1
ATOM 935 C CA . ARG A 1 127 ? 0.506 -2.240 7.397 1.00 98.81 127 ARG A CA 1
ATOM 936 C C . ARG A 1 127 ? -0.358 -3.389 7.907 1.00 98.81 127 ARG A C 1
ATOM 938 O O . ARG A 1 127 ? -0.103 -4.543 7.575 1.00 98.81 127 ARG A O 1
ATOM 945 N N . ASP A 1 128 ? -1.366 -3.058 8.699 1.00 98.75 128 ASP A N 1
ATOM 946 C CA . ASP A 1 128 ? -2.203 -4.024 9.394 1.00 98.75 128 ASP A CA 1
ATOM 947 C C . ASP A 1 128 ? -3.105 -4.757 8.388 1.00 98.75 128 ASP A C 1
ATOM 949 O O . ASP A 1 128 ? -3.165 -5.980 8.417 1.00 98.75 128 ASP A O 1
ATOM 953 N N . TRP A 1 129 ? -3.669 -4.061 7.390 1.00 98.81 129 TRP A N 1
ATOM 954 C CA . TRP A 1 129 ? -4.388 -4.707 6.282 1.00 98.81 129 TRP A CA 1
ATOM 955 C C . TRP A 1 129 ? -3.520 -5.721 5.527 1.00 98.81 129 TRP A C 1
ATOM 957 O O . TRP A 1 129 ? -3.976 -6.828 5.228 1.00 98.81 129 TRP A O 1
ATOM 967 N N . ILE A 1 130 ? -2.267 -5.365 5.217 1.00 98.94 130 ILE A N 1
ATOM 968 C CA . ILE A 1 130 ? -1.342 -6.281 4.544 1.00 98.94 130 ILE A CA 1
ATOM 969 C C . ILE A 1 130 ? -1.065 -7.491 5.438 1.00 98.94 130 ILE A C 1
ATOM 971 O O . ILE A 1 130 ? -1.208 -8.624 4.976 1.00 98.94 130 ILE A O 1
ATOM 975 N N . ASN A 1 131 ? -0.713 -7.267 6.706 1.00 98.88 131 ASN A N 1
ATOM 976 C CA . ASN A 1 131 ? -0.394 -8.329 7.662 1.00 98.88 131 ASN A CA 1
ATOM 977 C C . ASN A 1 131 ? -1.594 -9.249 7.956 1.00 98.88 131 ASN A C 1
ATOM 979 O O . ASN A 1 131 ? -1.405 -10.445 8.159 1.00 98.88 131 ASN A O 1
ATOM 983 N N . ASP A 1 132 ? -2.822 -8.738 7.858 1.00 98.75 132 ASP A N 1
ATOM 984 C CA . ASP A 1 132 ? -4.069 -9.507 7.984 1.00 98.75 132 ASP A CA 1
ATOM 985 C C . ASP A 1 132 ? -4.434 -10.307 6.714 1.00 98.75 132 ASP A C 1
ATOM 987 O O . ASP A 1 132 ? -5.540 -10.854 6.581 1.00 98.75 132 ASP A O 1
ATOM 991 N N . GLY A 1 133 ? -3.498 -10.400 5.767 1.00 98.75 133 GLY A N 1
ATOM 992 C CA . GLY A 1 133 ? -3.617 -11.182 4.540 1.00 98.75 133 GLY A CA 1
ATOM 993 C C . GLY A 1 133 ? -4.161 -10.399 3.348 1.00 98.75 133 GLY A C 1
ATOM 994 O O . GLY A 1 133 ? -4.626 -11.023 2.396 1.00 98.75 133 GLY A O 1
ATOM 995 N N . ALA A 1 134 ? -4.124 -9.063 3.393 1.00 98.69 134 ALA A N 1
ATOM 996 C CA . ALA A 1 134 ? -4.483 -8.168 2.292 1.00 98.69 134 ALA A CA 1
ATOM 997 C C . ALA A 1 134 ? -5.831 -8.514 1.634 1.00 98.69 134 ALA A C 1
ATOM 999 O O . ALA A 1 134 ? -5.932 -8.605 0.413 1.00 98.69 134 ALA A O 1
ATOM 1000 N N . LYS A 1 135 ? -6.869 -8.754 2.444 1.00 98.62 135 LYS A N 1
ATOM 1001 C CA . LYS A 1 135 ? -8.197 -9.178 1.967 1.00 98.62 135 LYS A CA 1
ATOM 1002 C C . LYS A 1 135 ? -8.877 -8.077 1.150 1.00 98.62 135 LYS A C 1
ATOM 1004 O O . LYS A 1 135 ? -8.677 -6.893 1.407 1.00 98.62 135 LYS A O 1
ATOM 1009 N N . ASN A 1 136 ? -9.718 -8.469 0.195 1.00 98.44 136 ASN A N 1
ATOM 1010 C CA . ASN A 1 136 ? -10.591 -7.543 -0.527 1.00 98.44 136 ASN A CA 1
ATOM 1011 C C . ASN A 1 136 ? -11.899 -7.340 0.256 1.00 98.44 136 ASN A C 1
ATOM 1013 O O . ASN A 1 136 ? -12.883 -8.037 0.002 1.00 98.44 136 ASN A O 1
ATOM 1017 N N . ASN A 1 137 ? -11.872 -6.474 1.272 1.00 97.12 137 ASN A N 1
ATOM 1018 C CA . ASN A 1 137 ? -12.970 -6.245 2.219 1.00 97.12 137 ASN A CA 1
ATOM 1019 C C . ASN A 1 137 ? -13.142 -4.769 2.572 1.00 97.12 137 ASN A C 1
ATOM 1021 O O . ASN A 1 137 ? -12.144 -4.023 2.568 1.00 97.12 137 ASN A O 1
#

Nearest PDB structures (foldseek):
  7chw-assembly1_C  TM=3.790E-01  e=5.823E+00  Escherichia coli K-12

pLDDT: mean 86.53, std 18.71, range [37.88, 98.94]

Mean predicted aligned error: 10.99 Å

Secondary structure (DSSP, 8-state):
--------------------------SS------SSHHHHIIIIIIIIIITTT-S-SSSTT---TTTHHHHHBTPBPTTSSBSB-TT-GGG-HHHHHHHT-GGGT-GGGPSSTTSPPPPHHHHHHHHHHHHTT----

Foldseek 3Di:
DDDDDDDDDDDDDDDDPPPPPPPPDDPPPPPDQALAPVSLLVPPCVPFPVVVCPFPCDDLRHSDPPCNLVSQEQPDDPLRAGCADAQDLVRHVVLCQLVQPVSNPGPCRHPPPPDDRDDPSSSVSPSVNRNNGVDND

Sequence (137 aa):
MKMALPIFFAAVLLSFLACQREQSLAPGENVSLQPTFTSIQKNILTPSCVNRGCHPPVGPMSLQEGVAYNNLVNQPSAYGIPRVDPGNAENSALYLKVLGDVRVGGVQARMPLGAGSLTTDEINAIRDWINDGAKNN